Protein AF-A0A151J800-F1 (afdb_monomer_lite)

Secondary structure (DSSP, 8-state):
-PPP-SSGGGGGG--HHHHTT--HHHHHHTSGGGHHHHTTTS-HHHHH-HHHHTTSB--TTSS-TT-SSPPPSSPPBGGG-HHHHHHHH--

Structure (mmCIF, N/CA/C/O backbone):
data_AF-A0A151J800-F1
#
_entry.id   AF-A0A151J800-F1
#
loop_
_atom_site.group_PDB
_atom_site.id
_atom_site.type_symbol
_atom_site.label_atom_id
_atom_site.label_alt_id
_atom_site.label_comp_id
_atom_site.label_asym_id
_atom_site.label_entity_id
_atom_site.label_seq_id
_atom_site.pdbx_PDB_ins_code
_atom_site.Cartn_x
_atom_site.Cartn_y
_atom_site.Cartn_z
_atom_site.occupancy
_atom_site.B_iso_or_equiv
_atom_site.auth_seq_id
_atom_site.auth_comp_id
_atom_site.auth_asym_id
_atom_site.auth_atom_id
_atom_site.pdbx_PDB_model_num
ATOM 1 N N . MET A 1 1 ? -14.948 4.378 18.206 1.00 67.75 1 MET A N 1
ATOM 2 C CA . MET A 1 1 ? -15.294 5.045 16.934 1.00 67.75 1 MET A CA 1
ATOM 3 C C . MET A 1 1 ? -15.406 3.972 15.865 1.00 67.75 1 MET A C 1
ATOM 5 O O . MET A 1 1 ? -14.519 3.131 15.815 1.00 67.75 1 MET A O 1
ATOM 9 N N . TYR A 1 2 ? -16.485 3.952 15.082 1.00 70.88 2 TYR A N 1
ATOM 10 C CA . TYR A 1 2 ? -16.618 3.058 13.927 1.00 70.88 2 TYR A CA 1
ATOM 11 C C . TYR A 1 2 ? -16.379 3.876 12.658 1.00 70.88 2 TYR A C 1
ATOM 13 O O . TYR A 1 2 ? -16.972 4.940 12.501 1.00 70.88 2 TYR A O 1
ATOM 21 N N . LEU A 1 3 ? -15.484 3.401 11.793 1.00 79.00 3 LEU A N 1
ATOM 22 C CA . LEU A 1 3 ? -15.198 3.999 10.490 1.00 79.00 3 LEU A CA 1
ATOM 23 C C . LEU A 1 3 ? -15.919 3.176 9.427 1.00 79.00 3 LEU A C 1
ATOM 25 O O . LEU A 1 3 ? -15.637 1.987 9.277 1.00 79.00 3 LEU A O 1
ATOM 29 N N . ALA A 1 4 ? -16.856 3.798 8.720 1.00 82.19 4 ALA A N 1
ATOM 30 C CA . ALA A 1 4 ? -17.478 3.203 7.548 1.00 82.19 4 ALA A CA 1
ATOM 31 C C . ALA A 1 4 ? -16.651 3.584 6.316 1.00 82.19 4 ALA A C 1
ATOM 33 O O . ALA A 1 4 ? -16.490 4.766 6.026 1.00 82.19 4 ALA A O 1
ATOM 34 N N . LEU A 1 5 ? -16.111 2.581 5.625 1.00 87.44 5 LEU A N 1
ATOM 35 C CA . LEU A 1 5 ? -15.483 2.735 4.315 1.00 87.44 5 LEU A CA 1
ATOM 36 C C . LEU A 1 5 ? -16.457 2.148 3.292 1.00 87.44 5 LEU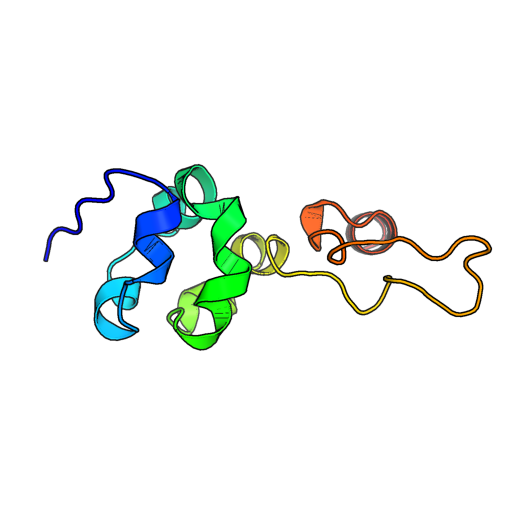 A C 1
ATOM 38 O O . LEU A 1 5 ? -16.707 0.941 3.309 1.00 87.44 5 LEU A O 1
ATOM 42 N N . HIS A 1 6 ? -17.042 2.996 2.451 1.00 88.62 6 HIS A N 1
ATOM 43 C CA . HIS A 1 6 ? -17.937 2.582 1.370 1.00 88.62 6 HIS A CA 1
ATOM 44 C C . HIS A 1 6 ? -17.143 2.201 0.121 1.00 88.62 6 HIS A C 1
ATOM 46 O O . HIS A 1 6 ? -17.517 1.269 -0.593 1.00 88.62 6 HIS A O 1
ATOM 52 N N . HIS A 1 7 ? -16.024 2.886 -0.106 1.00 92.25 7 HIS A N 1
ATOM 53 C CA . HIS A 1 7 ? -15.057 2.583 -1.144 1.00 92.25 7 HIS A CA 1
ATOM 54 C C . HIS A 1 7 ? -13.640 2.506 -0.543 1.00 92.25 7 HIS A C 1
ATOM 56 O O . HIS A 1 7 ? -13.310 3.265 0.369 1.00 92.25 7 HIS A O 1
ATOM 62 N N . PRO A 1 8 ? -12.751 1.631 -1.051 1.00 92.00 8 PRO A N 1
ATOM 63 C CA . PRO A 1 8 ? -11.352 1.578 -0.622 1.00 92.00 8 PRO A CA 1
ATOM 64 C C . PRO A 1 8 ? -10.617 2.927 -0.593 1.00 92.00 8 PRO A C 1
ATOM 66 O O . PRO A 1 8 ? -9.745 3.120 0.253 1.00 92.00 8 PRO A O 1
ATOM 69 N N . SER A 1 9 ? -10.976 3.848 -1.495 1.00 94.56 9 SER A N 1
ATOM 70 C CA . SER A 1 9 ? -10.396 5.194 -1.594 1.00 94.56 9 SER A CA 1
ATOM 71 C C . SER A 1 9 ? -10.808 6.138 -0.469 1.00 94.56 9 SER A C 1
ATOM 73 O O . SER A 1 9 ? -10.109 7.122 -0.256 1.00 94.56 9 SER A O 1
ATOM 75 N N . ASP A 1 10 ? -11.879 5.848 0.273 1.00 94.44 10 ASP A N 1
ATOM 76 C CA . ASP A 1 10 ? -12.353 6.701 1.377 1.00 94.44 10 ASP A CA 1
ATOM 77 C C . ASP A 1 10 ? -11.282 6.856 2.471 1.00 94.44 10 ASP A C 1
ATOM 79 O O . ASP A 1 10 ? -11.277 7.818 3.236 1.00 94.44 10 ASP A O 1
ATOM 83 N N . ILE A 1 11 ? -10.315 5.931 2.521 1.00 95.56 11 ILE A N 1
ATOM 84 C CA . ILE A 1 11 ? -9.152 6.020 3.406 1.00 95.56 11 ILE A CA 1
ATOM 85 C C . ILE A 1 11 ? -8.306 7.283 3.165 1.00 95.56 11 ILE A C 1
ATOM 87 O O . ILE A 1 11 ? -7.637 7.748 4.089 1.00 95.56 11 ILE A O 1
ATOM 91 N N . LEU A 1 12 ? -8.322 7.844 1.949 1.00 95.75 12 LEU A N 1
ATOM 92 C CA . LEU A 1 12 ? -7.540 9.030 1.580 1.00 95.75 12 LEU A CA 1
ATOM 93 C C . LEU A 1 12 ? -7.961 10.269 2.386 1.00 95.75 12 LEU A C 1
ATOM 95 O O . LEU A 1 12 ? -7.102 11.074 2.776 1.00 95.75 12 LEU A O 1
ATOM 99 N N . ASP A 1 13 ? -9.255 10.363 2.687 1.00 95.19 13 ASP A N 1
ATOM 100 C CA . ASP A 1 13 ? -9.875 11.488 3.388 1.00 95.19 13 ASP A CA 1
ATOM 101 C C . ASP A 1 13 ? -9.756 11.375 4.913 1.00 95.19 13 ASP A C 1
ATOM 103 O O . ASP A 1 13 ? -10.029 12.335 5.636 1.00 95.19 13 ASP A O 1
ATOM 107 N N . LEU A 1 14 ? -9.285 10.233 5.425 1.00 94.69 14 LEU A N 1
ATOM 108 C CA . LEU A 1 14 ? -9.112 10.041 6.858 1.00 94.69 14 LEU A CA 1
ATOM 109 C C . LEU A 1 14 ? -7.957 10.882 7.421 1.00 94.69 14 LEU A C 1
ATOM 111 O O . LEU A 1 14 ? -6.885 11.052 6.814 1.00 94.69 14 LEU A O 1
ATOM 115 N N . SER A 1 15 ? -8.173 11.386 8.636 1.00 94.75 15 SER A N 1
ATOM 116 C CA . SER A 1 15 ? -7.142 12.025 9.454 1.00 94.75 15 SER A CA 1
ATOM 117 C C . SER A 1 15 ? -6.205 10.990 10.092 1.00 94.75 15 SER A C 1
ATOM 119 O O . SER A 1 15 ? -6.508 9.797 10.148 1.00 94.75 15 SER A O 1
ATOM 121 N N . ALA A 1 16 ? -5.062 11.442 10.620 1.00 94.81 16 ALA A N 1
ATOM 122 C CA . ALA A 1 16 ? -4.151 10.571 11.369 1.00 94.81 16 ALA A CA 1
ATOM 123 C C . ALA A 1 16 ? -4.823 9.958 12.616 1.00 94.81 16 ALA A C 1
ATOM 125 O O . ALA A 1 16 ? -4.614 8.783 12.915 1.00 94.81 16 ALA A O 1
ATOM 126 N N . GLU A 1 17 ? -5.681 10.723 13.302 1.00 94.19 17 GLU A N 1
ATOM 127 C CA . GLU A 1 17 ? -6.462 10.238 14.450 1.00 94.19 17 GLU A CA 1
ATOM 128 C C . GLU A 1 17 ? -7.455 9.149 14.038 1.00 94.19 17 GLU A C 1
ATOM 130 O O . GLU A 1 17 ? -7.578 8.129 14.709 1.00 94.19 17 GLU A O 1
ATOM 135 N N . GLN A 1 18 ? -8.136 9.315 12.901 1.00 94.00 18 GLN A N 1
ATOM 136 C CA . GLN A 1 18 ? -9.045 8.293 12.382 1.00 94.00 18 GLN A CA 1
ATOM 137 C C . GLN A 1 18 ? -8.285 7.029 11.967 1.00 94.00 18 GLN A C 1
ATOM 139 O O . GLN A 1 18 ? -8.677 5.921 12.335 1.00 94.00 18 GLN A O 1
ATOM 144 N N . LEU A 1 19 ? -7.153 7.181 11.278 1.00 94.31 19 LEU A N 1
ATOM 145 C CA . LEU A 1 19 ? -6.308 6.060 10.863 1.00 94.31 19 LEU A CA 1
ATOM 146 C C . LEU A 1 19 ? -5.715 5.276 12.038 1.00 94.31 19 LEU A C 1
ATOM 148 O O . LEU A 1 19 ? -5.367 4.113 11.860 1.00 94.31 19 LEU A O 1
ATOM 152 N N . GLN A 1 20 ? -5.643 5.842 13.245 1.00 93.69 20 GLN A N 1
ATOM 153 C CA . GLN A 1 20 ? -5.224 5.097 14.435 1.00 93.69 20 GLN A CA 1
ATOM 154 C C . GLN A 1 20 ? -6.159 3.922 14.766 1.00 93.69 20 GLN A C 1
ATOM 156 O O . GLN A 1 20 ? -5.722 2.947 15.378 1.00 93.69 20 GLN A O 1
ATOM 161 N N . TYR A 1 21 ? -7.426 3.994 14.351 1.00 92.00 21 TYR A N 1
ATOM 162 C CA . TYR A 1 21 ? -8.438 2.973 14.629 1.00 92.00 21 TYR A CA 1
ATOM 163 C C . TYR A 1 21 ? -8.638 1.974 13.484 1.00 92.00 21 TYR A C 1
ATOM 165 O O . TYR A 1 21 ? -9.423 1.034 13.631 1.00 92.00 21 TYR A O 1
ATOM 173 N N . ILE A 1 22 ? -7.955 2.146 12.346 1.00 91.50 22 ILE A N 1
ATOM 174 C CA . ILE A 1 22 ? -8.061 1.191 11.242 1.00 91.50 22 ILE A CA 1
ATOM 175 C C . ILE A 1 22 ? -7.311 -0.096 11.596 1.00 91.50 22 ILE A C 1
ATOM 177 O O . ILE A 1 22 ? -6.165 -0.077 12.043 1.00 91.50 22 ILE A O 1
ATOM 181 N N . SER A 1 23 ? -7.953 -1.245 11.398 1.00 92.56 23 SER A N 1
ATOM 182 C CA . SER A 1 23 ? -7.276 -2.522 11.617 1.00 92.56 23 SER A CA 1
ATOM 183 C C . SER A 1 23 ? -6.324 -2.836 10.462 1.00 92.56 23 SER A C 1
ATOM 185 O O . SER A 1 23 ? -6.626 -2.559 9.297 1.00 92.56 23 SER A O 1
ATOM 187 N N . LYS A 1 24 ? -5.207 -3.506 10.771 1.00 94.88 24 LYS A N 1
ATOM 188 C CA . LYS A 1 24 ? -4.269 -4.028 9.763 1.00 94.88 24 LYS A CA 1
ATOM 189 C C . LYS A 1 24 ? -4.985 -4.871 8.699 1.00 94.88 24 LYS A C 1
ATOM 191 O O . LYS A 1 24 ? -4.701 -4.738 7.516 1.00 94.88 24 LYS A O 1
ATOM 196 N N . VAL A 1 25 ? -5.935 -5.718 9.103 1.00 94.12 25 VAL A N 1
ATOM 197 C CA . VAL A 1 25 ? -6.660 -6.610 8.182 1.00 94.12 25 VAL A CA 1
ATOM 198 C C . VAL A 1 25 ? -7.452 -5.816 7.142 1.00 94.12 25 VAL A C 1
ATOM 200 O O . VAL A 1 25 ? -7.363 -6.127 5.956 1.00 94.12 25 VAL A O 1
ATOM 203 N N . ILE A 1 26 ? -8.189 -4.781 7.564 1.00 92.94 26 ILE A N 1
ATOM 204 C CA . ILE A 1 26 ? -8.930 -3.908 6.641 1.00 92.94 26 ILE A CA 1
ATOM 205 C C . ILE A 1 26 ? -7.959 -3.121 5.762 1.00 92.94 26 ILE A C 1
ATOM 207 O O . ILE A 1 26 ? -8.137 -3.079 4.545 1.00 92.94 26 ILE A O 1
ATOM 211 N N . LEU A 1 27 ? -6.894 -2.576 6.357 1.00 94.50 27 LEU A N 1
ATOM 212 C CA . LEU A 1 27 ? -5.873 -1.833 5.628 1.00 94.50 27 LEU A CA 1
ATOM 213 C C . LEU A 1 27 ? -5.290 -2.653 4.466 1.00 94.50 27 LEU A C 1
ATOM 215 O O . LEU A 1 27 ? -5.227 -2.163 3.344 1.00 94.50 27 LEU A O 1
ATOM 219 N N . LEU A 1 28 ? -4.903 -3.905 4.723 1.00 95.19 28 LEU A N 1
ATOM 220 C CA . LEU A 1 28 ? -4.260 -4.765 3.729 1.00 95.19 28 LEU A CA 1
ATOM 221 C C . LEU A 1 28 ? -5.240 -5.342 2.705 1.00 95.19 28 LEU A C 1
ATOM 223 O O . LEU A 1 28 ? -4.920 -5.385 1.519 1.00 95.19 28 LEU A O 1
ATOM 227 N N . ARG A 1 29 ? -6.414 -5.811 3.149 1.00 93.50 29 ARG A N 1
ATOM 228 C CA . ARG A 1 29 ? -7.363 -6.522 2.274 1.00 93.50 29 ARG A CA 1
ATOM 229 C C . ARG A 1 29 ? -8.251 -5.595 1.455 1.00 93.50 29 ARG A C 1
ATOM 231 O O . ARG A 1 29 ? -8.655 -5.980 0.367 1.00 93.50 29 ARG A O 1
ATOM 238 N N . VAL A 1 30 ? -8.579 -4.418 1.987 1.00 94.06 30 VAL A N 1
ATOM 239 C CA . VAL A 1 30 ? -9.526 -3.484 1.359 1.00 94.06 30 VAL A CA 1
ATOM 240 C C . VAL A 1 30 ? -8.787 -2.285 0.780 1.00 94.06 30 VAL A C 1
ATOM 242 O O . VAL A 1 30 ? -8.997 -1.935 -0.374 1.00 94.06 30 VAL A O 1
ATOM 245 N N . CYS A 1 31 ? -7.882 -1.683 1.552 1.00 94.56 31 CYS A N 1
ATOM 246 C CA . CYS A 1 31 ? -7.258 -0.403 1.207 1.00 94.56 31 CYS A CA 1
ATOM 247 C C . CYS A 1 31 ? -5.823 -0.526 0.678 1.00 94.56 31 CYS A C 1
ATOM 249 O O . CYS A 1 31 ? -5.124 0.483 0.583 1.00 94.56 31 CYS A O 1
ATOM 251 N N . GLY A 1 32 ? -5.361 -1.731 0.334 1.00 93.38 32 GLY A N 1
ATOM 252 C CA . GLY A 1 32 ? -3.955 -1.994 0.018 1.00 93.38 32 GLY A CA 1
ATOM 253 C C . GLY A 1 32 ? -3.379 -1.098 -1.085 1.00 93.38 32 GLY A C 1
ATOM 254 O O . GLY A 1 32 ? -2.220 -0.691 -1.032 1.00 93.38 32 GLY A O 1
ATOM 255 N N . ASP A 1 33 ? -4.176 -0.737 -2.088 1.00 92.75 33 ASP A N 1
ATOM 256 C CA . ASP A 1 33 ? -3.756 0.166 -3.171 1.00 92.75 33 ASP A CA 1
ATOM 257 C C . ASP A 1 33 ? -3.567 1.618 -2.745 1.00 92.75 33 ASP A C 1
ATOM 259 O O . ASP A 1 33 ? -2.830 2.356 -3.397 1.00 92.75 33 ASP A O 1
ATOM 263 N N . TYR A 1 34 ? -4.135 1.991 -1.602 1.00 95.00 34 TYR A N 1
ATOM 264 C CA . TYR A 1 34 ? -4.139 3.355 -1.096 1.00 95.00 34 TYR A CA 1
ATOM 265 C C . TYR A 1 34 ? -3.131 3.598 0.038 1.00 95.00 34 TYR A C 1
ATOM 267 O O . TYR A 1 34 ? -2.893 4.748 0.402 1.00 95.00 34 TYR A O 1
ATOM 275 N N . ILE A 1 35 ? -2.506 2.538 0.573 1.00 95.19 35 ILE A N 1
ATOM 276 C CA . ILE A 1 35 ? -1.567 2.602 1.711 1.00 95.19 35 ILE A CA 1
ATOM 277 C C . ILE A 1 35 ? -0.438 3.612 1.480 1.00 95.19 35 ILE A C 1
ATOM 279 O O . ILE A 1 35 ? -0.103 4.369 2.388 1.00 95.19 35 ILE A O 1
ATOM 283 N N . ASP A 1 36 ? 0.142 3.638 0.279 1.00 94.69 36 ASP A N 1
ATOM 284 C CA . ASP A 1 36 ? 1.271 4.519 -0.034 1.00 94.69 36 ASP A CA 1
ATOM 285 C C . ASP A 1 36 ? 0.884 6.008 0.049 1.00 94.69 36 ASP A C 1
ATOM 287 O O . ASP A 1 36 ? 1.616 6.811 0.625 1.00 94.69 36 ASP A O 1
ATOM 291 N N . TYR A 1 37 ? -0.328 6.361 -0.394 1.00 94.62 37 TYR A N 1
ATOM 292 C CA . TYR A 1 37 ? -0.839 7.736 -0.361 1.00 94.62 37 TYR A CA 1
ATOM 293 C C . TYR A 1 37 ? -1.116 8.241 1.059 1.00 94.62 37 TYR A C 1
ATOM 295 O O . TYR A 1 37 ? -0.980 9.433 1.336 1.00 94.62 37 TYR A O 1
ATOM 303 N N . VAL A 1 38 ? -1.487 7.346 1.979 1.00 96.00 38 VAL A N 1
ATOM 304 C CA . VAL A 1 38 ? -1.755 7.695 3.386 1.00 96.00 38 VAL A CA 1
ATOM 305 C C . VAL A 1 38 ? -0.582 7.386 4.313 1.00 96.00 38 VAL A C 1
ATOM 307 O O . VAL A 1 38 ? -0.694 7.579 5.523 1.00 96.00 38 VAL A O 1
ATOM 310 N N . TRP A 1 39 ? 0.565 6.956 3.775 1.00 96.06 39 TRP A N 1
ATOM 311 C CA . TRP A 1 39 ? 1.701 6.451 4.552 1.00 96.06 39 TRP A CA 1
ATOM 312 C C . TRP A 1 39 ? 2.159 7.395 5.671 1.00 96.06 39 TRP A C 1
ATOM 314 O O . TRP A 1 39 ? 2.476 6.969 6.785 1.00 96.06 39 TRP A O 1
ATOM 324 N N . ASN A 1 40 ? 2.174 8.698 5.391 1.00 95.62 40 ASN A N 1
ATOM 325 C CA . ASN A 1 40 ? 2.604 9.713 6.352 1.00 95.62 40 ASN A CA 1
ATOM 326 C C . ASN A 1 40 ? 1.604 9.922 7.495 1.00 95.62 40 ASN A C 1
ATOM 328 O O . ASN A 1 40 ? 2.014 10.342 8.574 1.00 95.62 40 ASN A O 1
ATOM 332 N N . LYS A 1 41 ? 0.328 9.589 7.275 1.00 96.19 41 LYS A N 1
ATOM 333 C CA . LYS A 1 41 ? -0.741 9.667 8.275 1.00 96.19 41 LYS A CA 1
ATOM 334 C C . LYS A 1 41 ? -0.913 8.362 9.065 1.00 96.19 41 LYS A C 1
ATOM 336 O O . LYS A 1 41 ? -1.600 8.368 10.082 1.00 96.19 41 LYS A O 1
ATOM 341 N N . LEU A 1 42 ? -0.333 7.247 8.604 1.00 96.25 42 LEU A N 1
ATOM 342 C CA . LEU A 1 42 ? -0.480 5.953 9.271 1.00 96.25 42 LEU A CA 1
ATOM 343 C C . LEU A 1 42 ? 0.120 5.966 10.685 1.00 96.25 42 LEU A C 1
ATOM 345 O O . LEU A 1 42 ? 1.189 6.548 10.904 1.00 96.25 42 LEU A O 1
ATOM 349 N N . PRO A 1 43 ? -0.508 5.259 11.639 1.00 95.31 43 PRO A N 1
ATOM 350 C CA . PRO A 1 43 ? 0.026 5.132 12.984 1.00 95.31 43 PRO A CA 1
ATOM 351 C C . PRO A 1 43 ? 1.361 4.373 12.977 1.00 95.31 43 PRO A C 1
ATOM 353 O O . PRO A 1 43 ? 1.577 3.441 12.197 1.00 95.31 43 PRO A O 1
ATOM 356 N N . GLY A 1 44 ? 2.262 4.752 13.888 1.00 95.56 44 GLY A N 1
ATOM 357 C CA . GLY A 1 44 ? 3.643 4.252 13.914 1.00 95.56 44 GLY A CA 1
ATOM 358 C C . GLY A 1 44 ? 3.765 2.726 13.960 1.00 95.56 44 GLY A C 1
ATOM 359 O O . GLY A 1 44 ? 4.613 2.165 13.272 1.00 95.56 44 GLY A O 1
ATOM 360 N N . HIS A 1 45 ? 2.876 2.048 14.693 1.00 93.44 45 HIS A N 1
ATOM 361 C CA . HIS A 1 45 ? 2.877 0.586 14.793 1.00 93.44 45 HIS A CA 1
ATOM 362 C C . HIS A 1 45 ? 2.576 -0.112 13.452 1.00 93.44 45 HIS A C 1
ATOM 364 O O . HIS A 1 45 ? 3.142 -1.166 13.184 1.00 93.44 45 HIS A O 1
ATOM 370 N N . LEU A 1 46 ? 1.752 0.482 12.576 1.00 95.62 46 LEU A N 1
ATOM 371 C CA . LEU A 1 46 ? 1.511 -0.053 11.227 1.00 95.62 46 LEU A CA 1
ATOM 372 C C . LEU A 1 46 ? 2.682 0.247 10.288 1.00 95.62 46 LEU A C 1
ATOM 374 O O . LEU A 1 46 ? 2.974 -0.544 9.400 1.00 95.62 46 LEU A O 1
ATOM 378 N N . LYS A 1 47 ? 3.397 1.357 10.494 1.00 95.38 47 LYS A N 1
ATOM 379 C CA . LYS A 1 47 ? 4.560 1.716 9.664 1.00 95.38 47 LYS A CA 1
ATOM 380 C C . LYS A 1 47 ? 5.764 0.799 9.886 1.00 95.38 47 LYS A C 1
ATOM 382 O O . LYS A 1 47 ? 6.584 0.658 8.980 1.00 95.38 47 LYS A O 1
ATOM 387 N N . VAL A 1 48 ? 5.888 0.198 11.073 1.00 95.75 48 VAL A N 1
ATOM 388 C CA . VAL A 1 48 ? 6.942 -0.788 11.374 1.00 95.75 48 VAL A CA 1
ATOM 389 C C . VAL A 1 48 ? 6.552 -2.219 10.999 1.00 95.75 48 VAL A C 1
ATOM 391 O O . VAL A 1 48 ? 7.435 -3.068 10.900 1.00 95.75 48 VAL A O 1
ATOM 394 N N . ASP A 1 49 ? 5.267 -2.486 10.746 1.00 96.19 49 ASP A N 1
ATOM 395 C CA . ASP A 1 49 ? 4.788 -3.801 10.324 1.00 96.19 49 ASP A CA 1
ATOM 396 C C . ASP A 1 4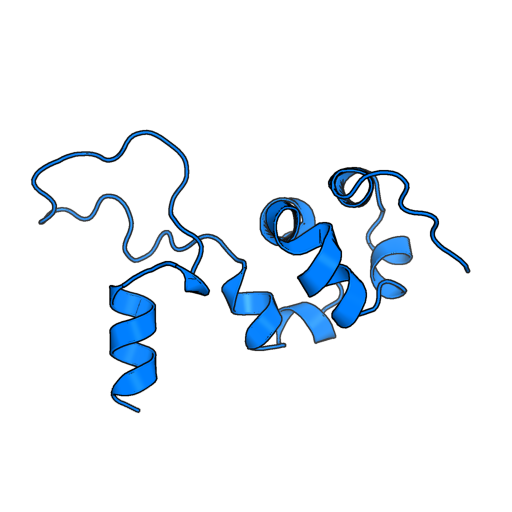9 ? 5.353 -4.168 8.943 1.00 96.19 49 ASP A C 1
ATOM 398 O O . ASP A 1 49 ? 5.244 -3.410 7.974 1.00 96.19 49 ASP A O 1
ATOM 402 N N . SER A 1 50 ? 5.992 -5.335 8.855 1.00 93.81 50 SER A N 1
ATOM 403 C CA . SER A 1 50 ? 6.694 -5.779 7.649 1.00 93.81 50 SER A CA 1
ATOM 404 C C . SER A 1 50 ? 5.754 -5.966 6.462 1.00 93.81 50 SER A C 1
ATOM 406 O O . SER A 1 50 ? 6.109 -5.580 5.351 1.00 93.81 50 SER A O 1
ATOM 408 N N . GLU A 1 51 ? 4.550 -6.489 6.690 1.00 95.56 51 GLU A N 1
ATOM 409 C CA . GLU A 1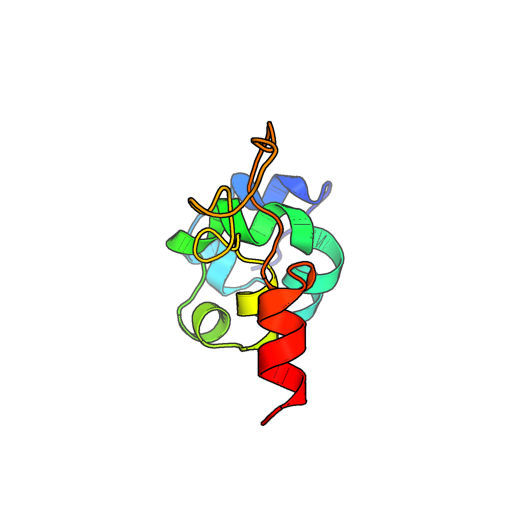 51 ? 3.554 -6.735 5.649 1.00 95.56 51 GLU A CA 1
ATOM 410 C C . GLU A 1 51 ? 2.991 -5.416 5.116 1.00 95.56 51 GLU A C 1
ATOM 412 O O . GLU A 1 51 ? 2.962 -5.209 3.903 1.00 95.56 51 GLU A O 1
ATOM 417 N N . VAL A 1 52 ? 2.638 -4.479 6.004 1.00 96.06 52 VAL A N 1
ATOM 418 C CA . VAL A 1 52 ? 2.167 -3.133 5.623 1.00 96.06 52 VAL A CA 1
ATOM 419 C C . VAL A 1 52 ? 3.241 -2.370 4.846 1.00 96.06 52 VAL A C 1
ATOM 421 O O . VAL A 1 52 ? 2.937 -1.744 3.829 1.00 96.06 52 VAL A O 1
ATOM 424 N N . ARG A 1 53 ? 4.513 -2.468 5.255 1.00 95.00 53 ARG A N 1
ATOM 425 C CA . ARG A 1 53 ? 5.637 -1.854 4.527 1.00 95.00 53 ARG A CA 1
ATOM 426 C C . ARG A 1 53 ? 5.739 -2.335 3.085 1.00 95.00 53 ARG A C 1
ATOM 428 O O . ARG 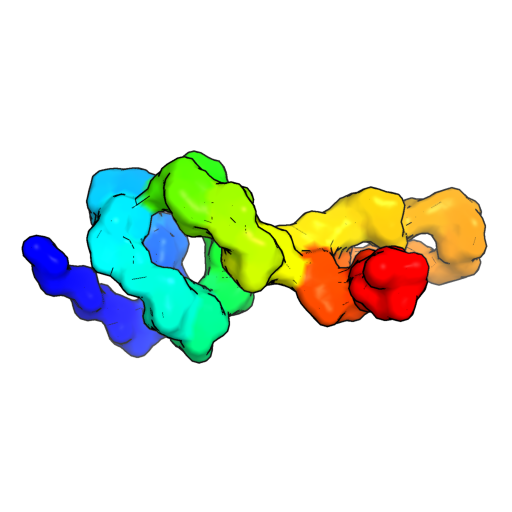A 1 53 ? 6.137 -1.544 2.234 1.00 95.00 53 ARG A O 1
ATOM 435 N N . THR A 1 54 ? 5.359 -3.579 2.788 1.00 95.56 54 THR A N 1
ATOM 436 C CA . THR A 1 54 ? 5.441 -4.107 1.416 1.00 95.56 54 THR A CA 1
ATOM 437 C C . THR A 1 54 ? 4.508 -3.402 0.424 1.00 95.56 54 THR A C 1
ATOM 439 O O . THR A 1 54 ? 4.724 -3.482 -0.785 1.00 95.56 54 THR A O 1
ATOM 442 N N . TYR A 1 55 ? 3.500 -2.676 0.917 1.00 95.81 55 TYR A N 1
ATOM 443 C CA . TYR A 1 55 ? 2.574 -1.906 0.089 1.00 95.81 55 TYR A CA 1
ATOM 444 C C . TYR A 1 55 ? 3.090 -0.519 -0.301 1.00 95.81 55 TYR A C 1
ATOM 446 O O . TYR A 1 55 ? 2.470 0.133 -1.143 1.00 95.81 55 TYR A O 1
ATOM 454 N N . ARG A 1 56 ? 4.222 -0.080 0.264 1.00 94.38 56 ARG A N 1
ATOM 455 C CA . ARG A 1 56 ? 4.914 1.120 -0.209 1.00 94.38 56 ARG A CA 1
ATOM 456 C C . ARG A 1 56 ? 5.460 0.929 -1.611 1.00 94.38 56 ARG A C 1
ATOM 458 O O . ARG A 1 56 ? 5.780 -0.188 -2.021 1.00 94.38 56 ARG A O 1
ATOM 465 N N . ARG A 1 57 ? 5.637 2.046 -2.301 1.00 93.69 57 ARG A N 1
ATOM 466 C CA . ARG A 1 57 ? 6.335 2.128 -3.581 1.00 93.69 57 ARG A CA 1
ATOM 467 C C . ARG A 1 57 ? 7.838 1.857 -3.426 1.00 93.69 57 ARG A C 1
ATOM 469 O O . ARG A 1 57 ? 8.456 2.230 -2.427 1.00 93.69 57 ARG A O 1
ATOM 476 N N . CYS A 1 58 ? 8.405 1.133 -4.387 1.00 93.69 58 CYS A N 1
ATOM 477 C CA . CYS A 1 58 ? 9.812 0.753 -4.425 1.00 93.69 58 CYS A CA 1
ATOM 478 C C . CYS A 1 58 ? 10.572 1.661 -5.393 1.00 93.69 58 CYS A C 1
ATOM 480 O O . CYS A 1 58 ? 10.747 1.328 -6.563 1.00 93.69 58 CYS A O 1
ATOM 482 N N . ASP A 1 59 ? 11.051 2.793 -4.888 1.00 90.56 59 ASP A N 1
ATOM 483 C CA . ASP A 1 59 ? 11.826 3.736 -5.701 1.00 90.56 59 ASP A CA 1
ATOM 484 C C . ASP A 1 59 ? 13.294 3.304 -5.849 1.00 90.56 59 ASP A C 1
ATOM 486 O O . ASP A 1 59 ? 13.936 3.623 -6.843 1.00 90.56 59 ASP A O 1
ATOM 490 N N . GLU A 1 60 ? 13.810 2.506 -4.904 1.00 91.00 60 GLU A N 1
ATOM 491 C CA . GLU A 1 60 ? 15.196 2.000 -4.907 1.00 91.00 60 GLU A CA 1
ATOM 492 C C . GLU A 1 60 ? 15.538 1.210 -6.178 1.00 91.00 60 GLU A C 1
ATOM 494 O O . GLU A 1 60 ? 16.668 1.264 -6.650 1.00 91.00 60 GLU A O 1
ATOM 499 N N . HIS A 1 61 ? 14.572 0.480 -6.739 1.00 90.56 61 HIS A N 1
ATOM 500 C CA . HIS A 1 61 ? 14.774 -0.357 -7.925 1.00 90.56 61 HIS A CA 1
ATOM 501 C C . HIS A 1 61 ? 14.036 0.172 -9.162 1.00 90.56 61 HIS A C 1
ATOM 503 O O . HIS A 1 61 ? 13.969 -0.520 -10.181 1.00 90.56 61 HIS A O 1
ATOM 509 N N . TYR A 1 62 ? 13.468 1.377 -9.088 1.00 91.25 62 TYR A N 1
ATOM 510 C CA . TYR A 1 62 ? 12.739 1.986 -10.194 1.00 91.25 62 TYR A CA 1
ATOM 511 C C . TYR A 1 62 ? 13.657 2.844 -11.067 1.00 91.25 62 TYR A C 1
ATOM 513 O O . TYR A 1 62 ? 14.502 3.561 -10.536 1.00 91.25 62 TYR A O 1
ATOM 521 N N . ASN A 1 63 ? 13.492 2.758 -12.393 1.00 88.44 63 ASN A N 1
ATOM 522 C CA . ASN A 1 63 ? 14.227 3.520 -13.416 1.00 88.44 63 ASN A CA 1
ATOM 523 C C . ASN A 1 63 ? 15.737 3.662 -13.142 1.00 88.44 63 ASN A C 1
ATOM 525 O O . ASN A 1 63 ? 16.316 4.745 -13.211 1.00 88.44 63 ASN A O 1
ATOM 529 N 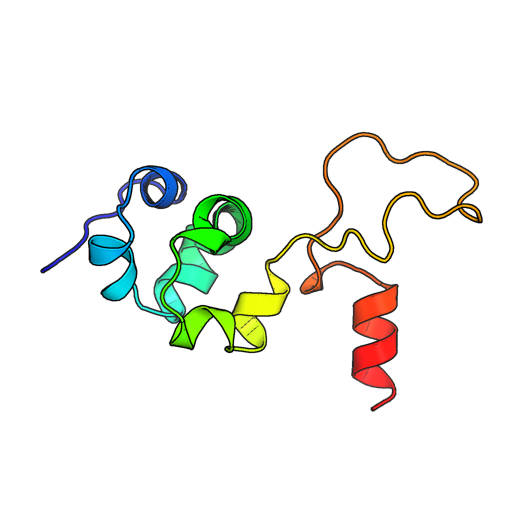N . GLN A 1 64 ? 16.381 2.543 -12.815 1.00 86.25 64 GLN A N 1
ATOM 530 C CA . GLN A 1 64 ? 17.801 2.483 -12.499 1.00 86.25 64 GLN A CA 1
ATOM 531 C C . GLN A 1 64 ? 18.678 2.694 -13.743 1.00 86.25 64 GLN A C 1
ATOM 533 O O . GLN A 1 64 ? 18.280 2.299 -14.840 1.00 86.25 64 GLN A O 1
ATOM 538 N N . PRO A 1 65 ? 19.910 3.223 -13.599 1.00 84.50 65 PRO A N 1
ATOM 539 C CA . PRO A 1 65 ? 20.767 3.577 -14.738 1.00 84.50 65 PRO A CA 1
ATOM 540 C C . PRO A 1 65 ? 21.091 2.426 -15.706 1.00 84.50 65 PRO A C 1
ATOM 542 O O . PRO A 1 65 ? 21.439 2.666 -16.857 1.00 84.50 65 PRO A O 1
ATOM 545 N N . TRP A 1 66 ? 21.000 1.172 -15.251 1.00 81.56 66 TRP A N 1
ATOM 546 C CA . TRP A 1 66 ? 21.232 -0.021 -16.074 1.00 81.56 66 TRP A CA 1
ATOM 547 C C . TRP A 1 66 ? 19.978 -0.528 -16.806 1.00 81.56 66 TRP A C 1
ATOM 549 O O . TRP A 1 66 ? 20.074 -1.461 -17.609 1.00 81.56 66 TRP A O 1
ATOM 559 N N . GLN A 1 67 ? 18.797 0.034 -16.533 1.00 80.94 67 GLN A N 1
ATOM 560 C CA . GLN A 1 67 ? 17.565 -0.331 -17.229 1.00 80.94 67 GLN A CA 1
ATOM 561 C C . GLN A 1 67 ? 17.551 0.304 -18.623 1.00 80.94 67 GLN A C 1
ATOM 563 O O . GLN A 1 67 ? 17.737 1.504 -18.789 1.00 80.94 67 GLN A O 1
ATOM 568 N N . ARG A 1 68 ? 17.336 -0.526 -19.651 1.00 80.56 68 ARG A N 1
ATOM 569 C CA . ARG A 1 68 ? 17.354 -0.093 -21.062 1.00 80.56 68 ARG A CA 1
ATOM 570 C C . ARG A 1 68 ? 16.128 0.723 -21.462 1.00 80.56 68 ARG A C 1
ATOM 572 O O . ARG A 1 68 ? 16.184 1.467 -22.434 1.00 80.56 68 ARG A O 1
ATOM 579 N N . THR A 1 69 ? 15.024 0.537 -20.752 1.00 83.44 69 THR A N 1
ATOM 580 C CA . THR A 1 69 ? 13.737 1.169 -21.029 1.00 83.44 69 THR A CA 1
ATOM 581 C C . THR A 1 69 ? 13.291 1.922 -19.792 1.00 83.44 69 THR A C 1
ATOM 583 O O . THR A 1 69 ? 13.176 1.323 -18.722 1.00 83.44 69 THR A O 1
ATOM 586 N N . HIS A 1 70 ? 13.022 3.215 -19.954 1.00 84.44 70 HIS A N 1
ATOM 587 C CA . HIS A 1 70 ? 12.311 3.986 -18.947 1.00 84.44 70 HIS A CA 1
ATOM 588 C C . HIS A 1 70 ? 10.895 3.424 -18.809 1.00 84.44 70 HIS A C 1
ATOM 590 O O . HIS A 1 70 ? 10.220 3.186 -19.813 1.00 84.44 70 HIS A O 1
ATOM 596 N N . ILE A 1 71 ? 10.472 3.175 -17.576 1.00 86.38 71 ILE A N 1
ATOM 597 C CA . ILE A 1 71 ? 9.100 2.791 -17.272 1.00 86.38 71 ILE A CA 1
ATOM 598 C C . ILE A 1 71 ? 8.329 4.080 -17.001 1.00 86.38 71 ILE A C 1
ATOM 600 O O . ILE A 1 71 ? 8.720 4.880 -16.148 1.00 86.38 71 ILE A O 1
ATOM 604 N N . ASP A 1 72 ? 7.240 4.275 -17.738 1.00 86.50 72 ASP A N 1
ATOM 605 C CA . ASP A 1 72 ? 6.305 5.368 -17.502 1.00 86.50 72 ASP A CA 1
ATOM 606 C C . ASP A 1 72 ? 5.262 4.938 -16.461 1.00 86.50 72 ASP A C 1
ATOM 608 O O . ASP A 1 72 ? 4.717 3.834 -16.522 1.00 86.50 72 ASP A O 1
ATOM 612 N N . GLY A 1 73 ? 4.975 5.818 -15.498 1.00 88.00 73 GLY A N 1
ATOM 613 C CA . GLY A 1 73 ? 4.033 5.561 -14.405 1.00 88.00 73 GLY A CA 1
ATOM 614 C C . GLY A 1 73 ? 4.685 5.543 -13.017 1.00 88.00 73 GLY A C 1
ATOM 615 O O . GLY A 1 73 ? 5.835 5.962 -12.863 1.00 88.00 73 GLY A O 1
ATOM 616 N N . PRO A 1 74 ? 3.944 5.129 -11.972 1.00 89.69 74 PRO A N 1
ATOM 617 C CA . PRO A 1 74 ? 4.489 5.002 -10.626 1.00 89.69 74 PRO A CA 1
ATOM 618 C C . PRO A 1 74 ? 5.355 3.744 -10.495 1.00 89.69 74 PRO A C 1
ATOM 620 O O . PRO A 1 74 ? 5.072 2.716 -11.114 1.00 89.69 74 PRO A O 1
ATOM 623 N N . SER A 1 75 ? 6.354 3.792 -9.612 1.00 92.25 75 SER A N 1
ATOM 624 C CA . SER A 1 75 ? 7.167 2.626 -9.257 1.00 92.25 75 SER A CA 1
ATOM 625 C C . SER A 1 75 ? 6.297 1.461 -8.754 1.00 92.25 75 SER A C 1
ATOM 627 O O . SER A 1 75 ? 5.205 1.676 -8.224 1.00 92.25 75 SER A O 1
ATOM 629 N N . PRO A 1 76 ? 6.705 0.192 -8.918 1.00 92.81 76 PRO A N 1
ATOM 630 C CA . PRO A 1 76 ? 5.951 -0.932 -8.365 1.00 92.81 76 PRO A CA 1
ATOM 631 C C . PRO A 1 76 ? 5.924 -0.869 -6.832 1.00 92.81 76 PRO A C 1
ATOM 633 O O . PRO A 1 76 ? 6.756 -0.209 -6.206 1.00 92.81 76 PRO A O 1
ATOM 636 N N . LYS A 1 77 ? 4.986 -1.574 -6.196 1.00 94.94 77 LYS A N 1
ATOM 637 C CA . LYS A 1 77 ? 5.049 -1.755 -4.739 1.00 94.94 77 LYS A CA 1
ATOM 638 C C . LYS A 1 77 ? 6.203 -2.685 -4.380 1.00 94.94 77 LYS A C 1
ATOM 640 O O . LYS A 1 77 ? 6.588 -3.530 -5.182 1.00 94.94 77 LYS A O 1
ATOM 645 N N . ILE A 1 78 ? 6.723 -2.583 -3.161 1.00 94.88 78 ILE A N 1
ATOM 646 C CA . ILE A 1 78 ? 7.814 -3.439 -2.670 1.00 94.88 78 ILE A CA 1
ATOM 647 C C . ILE A 1 78 ? 7.453 -4.927 -2.793 1.00 94.88 78 ILE A C 1
ATOM 649 O O . ILE A 1 78 ? 8.294 -5.710 -3.228 1.00 94.88 78 ILE A O 1
ATOM 653 N N . LYS A 1 79 ? 6.207 -5.318 -2.484 1.00 92.81 79 LYS A N 1
ATOM 654 C CA . LYS A 1 79 ?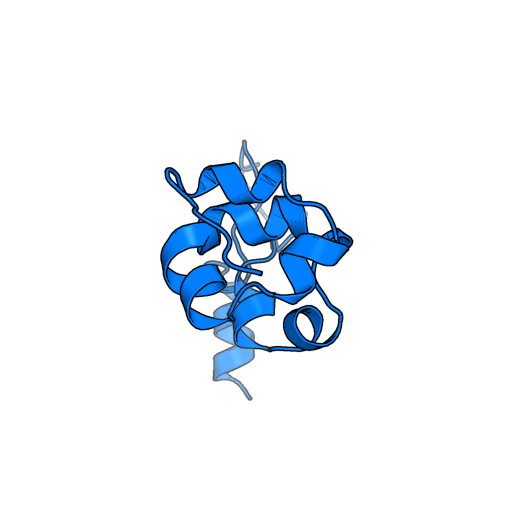 5.741 -6.707 -2.662 1.00 92.81 79 LYS A CA 1
ATOM 655 C C . LYS A 1 79 ? 5.761 -7.189 -4.112 1.00 92.81 79 LYS A C 1
ATOM 657 O O . LYS A 1 79 ? 5.856 -8.389 -4.319 1.00 92.81 79 LYS A O 1
ATOM 662 N N . ASP A 1 80 ? 5.676 -6.277 -5.078 1.00 93.38 80 ASP A N 1
ATOM 663 C CA . ASP A 1 80 ? 5.612 -6.567 -6.514 1.00 93.38 80 ASP A CA 1
ATOM 664 C C . ASP A 1 80 ? 6.969 -6.303 -7.206 1.00 93.38 80 ASP A C 1
ATOM 666 O O . ASP A 1 80 ? 7.106 -6.464 -8.417 1.00 93.38 80 ASP A O 1
ATOM 670 N N . CYS A 1 81 ? 7.990 -5.886 -6.449 1.00 92.38 81 CYS A N 1
ATOM 671 C CA . CYS A 1 81 ? 9.329 -5.624 -6.959 1.00 92.38 81 CYS A CA 1
ATOM 672 C C . CYS A 1 81 ? 10.169 -6.909 -6.960 1.00 92.38 81 CYS A C 1
ATOM 674 O O . CYS A 1 81 ? 10.465 -7.471 -5.903 1.00 92.38 81 CYS A O 1
ATOM 676 N N . SER A 1 82 ? 10.617 -7.334 -8.144 1.00 89.25 82 SER A N 1
ATOM 677 C CA . SER A 1 82 ? 11.412 -8.555 -8.329 1.00 89.25 82 SER A CA 1
ATOM 678 C C . SER A 1 82 ? 12.724 -8.554 -7.536 1.00 89.25 82 SER A C 1
ATOM 680 O O . SER A 1 82 ? 13.072 -9.566 -6.932 1.00 89.25 82 SER A O 1
ATOM 682 N N . GLU A 1 83 ? 13.439 -7.427 -7.470 1.00 90.50 83 GLU A N 1
ATOM 683 C CA . GLU A 1 83 ? 14.686 -7.330 -6.698 1.00 90.50 83 GLU A CA 1
ATOM 684 C C . GLU A 1 83 ? 14.440 -7.393 -5.186 1.00 90.50 83 GLU A C 1
ATOM 686 O O . GLU A 1 83 ? 15.184 -8.064 -4.468 1.00 90.50 83 GLU A O 1
ATOM 691 N N . CYS A 1 84 ? 13.372 -6.759 -4.685 1.00 92.12 84 CYS A N 1
ATOM 692 C CA . CYS A 1 84 ? 12.990 -6.876 -3.276 1.00 92.12 84 CYS A CA 1
ATOM 693 C C . CYS A 1 84 ? 12.618 -8.320 -2.915 1.00 92.12 84 CYS A C 1
ATOM 695 O O . CYS A 1 84 ? 13.076 -8.826 -1.891 1.00 92.12 84 CYS A O 1
ATOM 697 N N . GLN A 1 85 ? 11.844 -9.000 -3.764 1.00 90.44 85 GLN A N 1
ATOM 698 C CA . GLN A 1 85 ? 11.493 -10.410 -3.576 1.00 90.44 85 GLN A CA 1
ATOM 699 C C . GLN A 1 85 ? 12.727 -11.323 -3.616 1.00 90.44 85 GLN A C 1
ATOM 701 O O . GLN A 1 85 ? 12.868 -12.222 -2.783 1.00 90.44 85 GLN A O 1
ATOM 706 N N . ARG A 1 86 ? 13.658 -11.066 -4.543 1.00 89.38 86 ARG A N 1
ATOM 707 C CA . ARG A 1 86 ? 14.925 -11.801 -4.640 1.00 89.38 86 ARG A CA 1
ATOM 708 C C . ARG A 1 86 ? 15.774 -11.629 -3.382 1.00 89.38 86 ARG A C 1
ATOM 710 O O . ARG A 1 86 ? 16.334 -12.600 -2.895 1.00 89.38 86 ARG A O 1
ATOM 717 N N . ARG A 1 87 ? 15.863 -10.418 -2.822 1.00 87.69 87 ARG A N 1
ATOM 718 C CA . ARG A 1 87 ? 16.585 -10.191 -1.555 1.00 87.69 87 ARG A CA 1
ATOM 719 C C . ARG A 1 87 ? 15.898 -10.880 -0.373 1.00 87.69 87 ARG A C 1
ATOM 721 O O . ARG A 1 87 ? 16.586 -11.442 0.467 1.00 87.69 87 ARG A O 1
ATOM 728 N N . ALA A 1 88 ? 14.566 -10.881 -0.332 1.00 81.25 88 ALA A N 1
ATOM 729 C CA . ALA A 1 88 ? 13.798 -11.504 0.747 1.00 81.25 88 ALA A CA 1
ATOM 730 C C . ALA A 1 88 ? 13.882 -13.043 0.774 1.00 81.25 88 ALA A C 1
ATOM 732 O O . ALA A 1 88 ? 13.655 -13.632 1.820 1.00 81.25 88 ALA A O 1
ATOM 733 N N . THR A 1 89 ? 14.194 -13.687 -0.355 1.00 73.25 89 THR A N 1
ATOM 734 C CA . THR A 1 89 ? 14.350 -15.154 -0.469 1.00 73.25 89 THR A CA 1
ATOM 735 C C . THR A 1 89 ? 15.779 -15.642 -0.225 1.00 73.25 89 THR A C 1
ATOM 737 O O . THR A 1 89 ? 16.004 -16.844 -0.118 1.00 73.25 89 THR A O 1
ATOM 740 N N . VAL A 1 90 ? 16.746 -14.724 -0.158 1.00 65.94 90 VAL A N 1
ATOM 741 C CA . VAL A 1 90 ? 18.177 -15.019 0.034 1.00 65.94 90 VAL A CA 1
ATOM 742 C C . VAL A 1 90 ? 18.606 -14.855 1.506 1.00 65.94 90 VAL A C 1
ATOM 744 O O . VAL A 1 90 ? 19.737 -15.192 1.851 1.00 65.94 90 VAL A O 1
ATOM 747 N N . CYS A 1 91 ? 17.712 -14.382 2.380 1.00 51.53 91 CYS A N 1
ATOM 748 C CA . CYS A 1 91 ? 17.895 -14.321 3.835 1.00 51.53 91 CYS A CA 1
ATOM 749 C C . CYS A 1 91 ? 17.131 -15.446 4.536 1.00 51.53 91 CYS A C 1
ATOM 751 O O . CYS A 1 91 ? 17.654 -15.928 5.564 1.00 51.53 91 CYS A O 1
#

Radius of gyration: 15.0 Å; chains: 1; bounding box: 39×27×38 Å

Organism: NCBI:txid471704

Sequence (91 aa):
MYLALHHPSDILDLSAEQLQYISKVILLRVCGDYIDYVWNKLPGHLKVDSEVRTYRRCDEHYNQPWQRTHIDGPSPKIKDCSECQRRATVC

pLDDT: mean 90.56, std 7.47, range [51.53, 96.25]

Foldseek 3Di:
DDDDDPALCVVLVDALVRLVPDDPVCCVPGNLQCLQNCVVSHDPVLNPDPSSQQSHFDPVPAPDPPDPDHDPDTHDGLVPDPVSVVVVVVD